Protein AF-A0A6G9DAV7-F1 (afdb_monomer_lite)

Structure (mmCIF, N/CA/C/O backbone):
data_AF-A0A6G9DAV7-F1
#
_entry.id   AF-A0A6G9DAV7-F1
#
loop_
_atom_site.group_PDB
_atom_site.id
_atom_site.type_symbol
_atom_site.label_atom_id
_atom_site.label_alt_id
_atom_site.label_comp_id
_atom_site.label_asym_id
_atom_site.label_entity_id
_atom_site.label_seq_id
_atom_site.pdbx_PDB_ins_code
_atom_site.Cartn_x
_atom_site.Cartn_y
_atom_site.Cartn_z
_atom_site.occupancy
_atom_site.B_iso_or_equiv
_atom_site.auth_seq_id
_atom_site.auth_comp_id
_atom_site.auth_asym_id
_atom_site.auth_atom_id
_atom_site.pdbx_PDB_model_num
ATOM 1 N N . MET A 1 1 ? 1.786 -5.492 19.126 1.00 81.12 1 MET A N 1
ATOM 2 C CA . MET A 1 1 ? 3.117 -5.976 18.696 1.00 81.12 1 MET A CA 1
ATOM 3 C C . MET A 1 1 ? 2.966 -6.528 17.289 1.00 81.12 1 MET A C 1
ATOM 5 O O . MET A 1 1 ? 1.935 -7.137 17.030 1.00 81.12 1 MET A O 1
ATOM 9 N N . PHE A 1 2 ? 3.910 -6.255 16.387 1.00 88.75 2 PHE A N 1
ATOM 10 C CA . PHE A 1 2 ? 3.874 -6.810 15.030 1.00 88.75 2 PHE A CA 1
ATOM 11 C C . PHE A 1 2 ? 4.161 -8.314 15.053 1.00 88.75 2 PHE A C 1
ATOM 13 O O . PHE A 1 2 ? 4.970 -8.777 15.859 1.00 88.75 2 PHE A O 1
ATOM 20 N N . SER A 1 3 ? 3.494 -9.060 14.174 1.00 81.19 3 SER A N 1
ATOM 21 C CA . SER A 1 3 ? 3.866 -10.432 13.855 1.00 81.19 3 SER A CA 1
ATOM 22 C C . SER A 1 3 ? 5.255 -10.464 13.205 1.00 81.19 3 SER A C 1
ATOM 24 O O . SER A 1 3 ? 5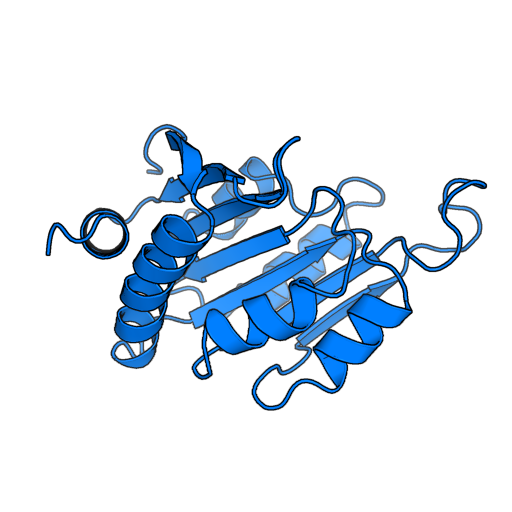.677 -9.457 12.618 1.00 81.19 3 SER A O 1
ATOM 26 N N . PRO A 1 4 ? 5.953 -11.614 13.252 1.00 83.31 4 PRO A N 1
ATOM 27 C CA . PRO A 1 4 ? 7.106 -11.842 12.394 1.00 83.31 4 PRO A CA 1
ATOM 28 C C . PRO A 1 4 ? 6.772 -11.514 10.939 1.00 83.31 4 PRO A C 1
ATOM 30 O O . PRO A 1 4 ? 5.631 -11.695 10.501 1.00 83.31 4 PRO A O 1
ATOM 33 N N . GLU A 1 5 ? 7.767 -11.004 10.222 1.00 85.94 5 GLU A N 1
ATOM 34 C CA . GLU A 1 5 ? 7.650 -10.740 8.795 1.00 85.94 5 GLU A CA 1
ATOM 35 C C . GLU A 1 5 ? 7.382 -12.035 8.035 1.00 85.94 5 GLU A C 1
ATOM 37 O O . GLU A 1 5 ? 8.096 -13.024 8.200 1.00 85.94 5 GLU A O 1
ATOM 42 N N . GLU A 1 6 ? 6.350 -12.017 7.205 1.00 89.38 6 GLU A N 1
ATOM 43 C CA . GLU A 1 6 ? 5.984 -13.126 6.340 1.00 89.38 6 GLU A CA 1
ATOM 44 C C . GLU A 1 6 ? 6.463 -12.804 4.927 1.00 89.38 6 GLU A C 1
ATOM 46 O O . GLU A 1 6 ? 5.968 -11.865 4.308 1.00 89.38 6 GLU A O 1
ATOM 51 N N . LYS A 1 7 ? 7.454 -13.552 4.435 1.00 89.69 7 LYS A N 1
ATOM 52 C CA . LYS A 1 7 ? 7.937 -13.435 3.056 1.00 89.69 7 LYS A CA 1
ATOM 53 C C . LYS A 1 7 ? 7.165 -14.383 2.154 1.00 89.69 7 LYS A C 1
ATOM 55 O O . LYS A 1 7 ? 6.877 -15.508 2.564 1.00 89.69 7 LYS A O 1
ATOM 60 N N . PHE A 1 8 ? 6.879 -13.951 0.935 1.00 86.81 8 PHE A N 1
ATOM 61 C CA . PHE A 1 8 ? 6.191 -14.769 -0.053 1.00 86.81 8 PHE A CA 1
ATOM 62 C C . PHE A 1 8 ? 6.741 -14.540 -1.459 1.00 86.81 8 PHE A C 1
ATOM 64 O O . PHE A 1 8 ? 7.346 -13.510 -1.753 1.00 86.81 8 PHE A O 1
ATOM 71 N N . GLU A 1 9 ? 6.484 -15.524 -2.310 1.00 89.44 9 GLU A N 1
ATOM 72 C CA . GLU A 1 9 ? 6.674 -15.481 -3.752 1.00 89.44 9 GLU A CA 1
ATOM 73 C C . GLU A 1 9 ? 5.443 -16.138 -4.373 1.00 89.44 9 GLU A C 1
ATOM 75 O O . GLU A 1 9 ? 5.147 -17.301 -4.088 1.00 89.44 9 GLU A O 1
ATOM 80 N N . GLU A 1 10 ? 4.675 -15.385 -5.156 1.00 88.31 10 GLU A N 1
ATOM 81 C CA . GLU A 1 10 ? 3.431 -15.894 -5.731 1.00 88.31 10 GLU A CA 1
ATOM 82 C C . GLU A 1 10 ? 3.088 -15.240 -7.069 1.00 88.31 10 GLU A C 1
ATOM 84 O O . GLU A 1 10 ? 3.631 -14.180 -7.389 1.00 88.31 10 GLU A O 1
ATOM 89 N N . PRO A 1 11 ? 2.179 -15.844 -7.856 1.00 87.75 11 PRO A N 1
ATOM 90 C CA . PRO A 1 11 ? 1.733 -15.239 -9.095 1.00 87.75 11 PRO A CA 1
ATOM 91 C C . PRO A 1 11 ? 1.109 -13.866 -8.854 1.00 87.75 11 PRO A C 1
ATOM 93 O O . PRO A 1 11 ? 0.309 -13.679 -7.931 1.00 87.75 11 PRO A O 1
ATOM 96 N N . VAL A 1 12 ? 1.415 -12.930 -9.744 1.00 79.06 12 VAL A N 1
ATOM 97 C CA . VAL A 1 12 ? 0.960 -11.538 -9.700 1.00 79.06 12 VAL A CA 1
ATOM 98 C C . VAL A 1 12 ? -0.560 -11.421 -9.513 1.00 79.06 12 VAL A C 1
ATOM 100 O O . VAL A 1 12 ? -1.044 -10.641 -8.695 1.00 79.06 12 VAL A O 1
ATOM 103 N N . GLU A 1 13 ? -1.336 -12.280 -10.175 1.00 81.06 13 GLU A N 1
ATOM 104 C CA . GLU A 1 13 ? -2.798 -12.321 -10.064 1.00 81.06 13 GLU A CA 1
ATOM 105 C C . GLU A 1 13 ? -3.293 -12.726 -8.666 1.00 81.06 13 GLU A C 1
ATOM 107 O O . GLU A 1 13 ? -4.306 -12.210 -8.184 1.00 81.06 13 GLU A O 1
ATOM 112 N N . VAL A 1 14 ? -2.589 -13.653 -8.005 1.00 86.00 14 VAL A N 1
ATOM 113 C CA . VAL A 1 14 ? -2.903 -14.089 -6.635 1.00 86.00 14 VAL A CA 1
ATOM 114 C C . VAL A 1 14 ? -2.647 -12.939 -5.674 1.00 86.00 14 VAL A C 1
ATOM 116 O O . VAL A 1 14 ? -3.522 -12.610 -4.866 1.00 86.00 14 VAL A O 1
ATOM 119 N N . PHE A 1 15 ? -1.504 -12.278 -5.836 1.00 83.44 15 PHE A N 1
ATOM 120 C CA . PHE A 1 15 ? -1.138 -11.111 -5.052 1.00 83.44 15 PHE A CA 1
ATOM 121 C C . PHE A 1 15 ? -2.190 -9.989 -5.178 1.00 83.44 15 PHE A C 1
ATOM 123 O O . PHE A 1 15 ? -2.741 -9.522 -4.174 1.00 83.44 15 PHE A O 1
ATOM 130 N N . TYR A 1 16 ? -2.570 -9.613 -6.405 1.00 80.25 16 TYR A N 1
ATOM 131 C CA . TYR A 1 16 ? -3.579 -8.573 -6.633 1.00 80.25 16 TYR A CA 1
ATOM 132 C C . TYR A 1 16 ? -4.965 -8.949 -6.099 1.00 80.25 16 TYR A C 1
ATOM 134 O O . TYR A 1 16 ? -5.702 -8.080 -5.615 1.00 80.25 16 TYR A O 1
ATOM 142 N N . ARG A 1 17 ? -5.326 -10.239 -6.113 1.00 83.06 17 ARG A N 1
ATOM 143 C CA . ARG A 1 17 ? -6.564 -10.721 -5.489 1.00 83.06 17 ARG A CA 1
ATOM 144 C C . ARG A 1 17 ? -6.544 -10.515 -3.973 1.00 83.06 17 ARG A C 1
ATOM 146 O O . ARG A 1 17 ? -7.512 -9.984 -3.433 1.00 83.06 17 ARG A O 1
ATOM 153 N N . ARG A 1 18 ? -5.457 -10.892 -3.293 1.00 86.19 18 ARG A N 1
ATOM 154 C CA . ARG A 1 18 ? -5.299 -10.706 -1.837 1.00 86.19 18 ARG A CA 1
ATOM 155 C C . ARG A 1 18 ? -5.317 -9.239 -1.442 1.00 86.19 18 ARG A C 1
ATOM 157 O O . ARG A 1 18 ? -6.025 -8.843 -0.515 1.00 86.19 18 ARG A O 1
ATOM 164 N N . TRP A 1 19 ? -4.597 -8.410 -2.192 1.00 83.94 19 TRP A N 1
ATOM 165 C CA . TRP A 1 19 ? -4.607 -6.975 -1.957 1.00 83.94 19 TRP A CA 1
ATOM 166 C C . TRP A 1 19 ? -6.010 -6.375 -2.152 1.00 83.94 19 TRP A C 1
ATOM 168 O O . TRP A 1 19 ? -6.433 -5.541 -1.349 1.00 83.94 19 TRP A O 1
ATOM 178 N N . SER A 1 20 ? -6.785 -6.857 -3.131 1.00 82.19 20 SER A N 1
ATOM 179 C CA . SER A 1 20 ? -8.172 -6.410 -3.342 1.00 82.19 20 SER A CA 1
ATOM 180 C C . SER A 1 20 ? -9.061 -6.652 -2.121 1.00 82.19 20 SER A C 1
ATOM 182 O O . SER A 1 20 ? -9.826 -5.764 -1.750 1.00 82.19 20 SER A O 1
ATOM 184 N N . LEU A 1 21 ? -8.919 -7.794 -1.441 1.00 87.12 21 LEU A N 1
ATOM 185 C CA . LEU A 1 21 ? -9.667 -8.084 -0.209 1.00 87.12 21 LEU A CA 1
ATOM 186 C C . LEU A 1 21 ? -9.359 -7.062 0.895 1.00 87.12 21 LEU A C 1
ATOM 188 O O . LEU A 1 21 ? -10.268 -6.524 1.531 1.00 87.12 21 LEU A O 1
ATOM 192 N N . LEU A 1 22 ? -8.077 -6.742 1.091 1.00 86.62 22 LEU A N 1
ATOM 193 C CA . LEU A 1 22 ? -7.660 -5.754 2.084 1.00 86.62 22 LEU A CA 1
ATOM 194 C C . LEU A 1 22 ? -8.131 -4.337 1.720 1.00 86.62 22 LEU A C 1
ATOM 196 O O . LEU A 1 22 ? -8.560 -3.588 2.599 1.00 86.62 22 LEU A O 1
ATOM 200 N N . ALA A 1 23 ? -8.068 -3.968 0.440 1.00 83.56 23 ALA A N 1
ATOM 201 C CA . ALA A 1 23 ? -8.537 -2.674 -0.046 1.00 83.56 23 ALA A CA 1
ATOM 202 C C . ALA A 1 23 ? -10.044 -2.494 0.200 1.00 83.56 23 ALA A C 1
ATOM 204 O O . ALA A 1 23 ? -10.460 -1.457 0.719 1.00 83.56 23 ALA A O 1
ATOM 205 N N . GLU A 1 24 ? -10.850 -3.521 -0.079 1.00 85.12 24 GLU A N 1
ATOM 206 C CA . GLU A 1 24 ? -12.287 -3.513 0.210 1.00 85.12 24 GLU A CA 1
ATOM 207 C C . GLU A 1 24 ? -12.577 -3.400 1.711 1.00 85.12 24 GLU A C 1
ATOM 209 O O . GLU A 1 24 ? -13.433 -2.612 2.123 1.00 85.12 24 GLU A O 1
ATOM 214 N N . HIS A 1 25 ? -11.816 -4.102 2.553 1.00 87.19 25 HIS A N 1
ATOM 215 C CA . HIS A 1 25 ? -11.953 -3.978 4.003 1.00 87.19 25 HIS A CA 1
ATOM 216 C C . HIS A 1 25 ? -11.638 -2.565 4.512 1.00 87.19 25 HIS A C 1
ATOM 218 O O . HIS A 1 25 ? -12.384 -2.019 5.330 1.00 87.19 25 HIS A O 1
ATOM 224 N N . VAL A 1 26 ? -10.552 -1.951 4.029 1.00 85.31 26 VAL A N 1
ATOM 225 C CA . VAL A 1 26 ? -10.208 -0.569 4.391 1.00 85.31 26 VAL A CA 1
ATOM 226 C C . VAL A 1 26 ? -11.274 0.401 3.887 1.00 85.31 26 VAL A C 1
ATOM 228 O O . VAL A 1 26 ? -11.678 1.290 4.632 1.00 85.31 26 VAL A O 1
ATOM 231 N N . ARG A 1 27 ? -11.795 0.203 2.669 1.00 82.81 27 ARG A N 1
ATOM 232 C CA . ARG A 1 27 ? -12.886 1.013 2.105 1.00 82.81 27 ARG A CA 1
ATOM 233 C C . ARG A 1 27 ? -14.153 0.953 2.960 1.00 82.81 27 ARG A C 1
ATOM 235 O O . ARG A 1 27 ? -14.813 1.973 3.138 1.00 82.81 27 ARG A O 1
ATOM 242 N N . ALA A 1 28 ? -14.472 -0.215 3.514 1.00 85.50 28 ALA A N 1
ATOM 243 C CA . ALA A 1 28 ? -15.605 -0.405 4.417 1.00 85.50 28 ALA A CA 1
ATOM 244 C C . ALA A 1 28 ? -15.350 0.106 5.852 1.00 85.50 28 ALA A C 1
ATOM 246 O O . ALA A 1 28 ? -16.286 0.198 6.647 1.00 85.50 28 ALA A O 1
ATOM 247 N N . SER A 1 29 ? -14.105 0.449 6.200 1.00 87.25 29 SER A N 1
ATOM 248 C CA . SER A 1 29 ? -13.694 0.784 7.564 1.00 87.25 29 SER A CA 1
ATOM 249 C C . SER A 1 29 ? -13.334 2.270 7.700 1.00 87.25 29 SER A C 1
ATOM 251 O O . SER A 1 29 ? -12.217 2.666 7.368 1.00 87.25 29 SER A O 1
ATOM 253 N N . PRO A 1 30 ? -14.208 3.118 8.280 1.00 82.94 30 PRO A N 1
ATOM 254 C C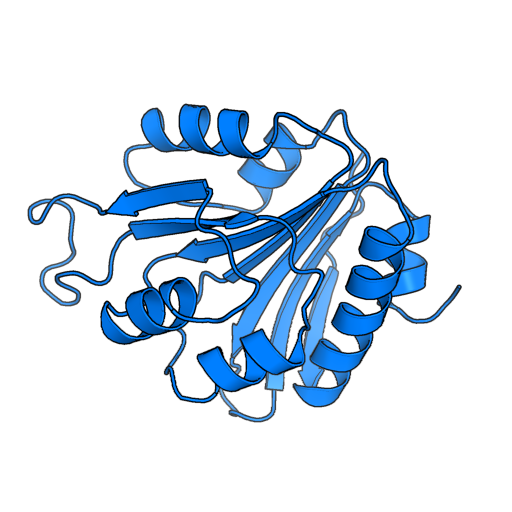A . PRO A 1 30 ? -13.948 4.559 8.397 1.00 82.94 30 PRO A CA 1
ATOM 255 C C . PRO A 1 30 ? -12.755 4.893 9.305 1.00 82.94 30 PRO A C 1
ATOM 257 O O . PRO A 1 30 ? -12.205 5.987 9.229 1.00 82.94 30 PRO A O 1
ATOM 260 N N . SER A 1 31 ? -12.352 3.953 10.162 1.00 86.31 31 SER A N 1
ATOM 261 C CA . SER A 1 31 ? -11.209 4.079 11.067 1.00 86.31 31 SER A CA 1
ATOM 262 C C . SER A 1 31 ? -9.869 3.721 10.427 1.00 86.31 31 SER A C 1
ATOM 264 O O . SER A 1 31 ? -8.855 3.808 11.112 1.00 86.31 31 SER A O 1
ATOM 266 N N . LEU A 1 32 ? -9.851 3.293 9.161 1.00 86.94 32 LEU A N 1
ATOM 267 C CA . LEU A 1 32 ? -8.644 2.885 8.453 1.00 86.94 32 LEU A CA 1
ATOM 268 C C . LEU A 1 32 ? -8.326 3.833 7.294 1.00 86.94 32 LEU A C 1
ATOM 270 O O . LEU A 1 32 ? -9.201 4.367 6.608 1.00 86.94 32 LEU A O 1
ATOM 274 N N . ASN A 1 33 ? -7.032 4.016 7.071 1.00 86.00 33 ASN A N 1
ATOM 275 C CA . ASN A 1 33 ? -6.449 4.680 5.919 1.00 86.00 33 ASN A CA 1
ATOM 276 C C . ASN A 1 33 ? -5.544 3.682 5.193 1.00 86.00 33 ASN A C 1
ATOM 278 O O . ASN A 1 33 ? -4.950 2.824 5.839 1.00 86.00 33 ASN A O 1
ATOM 282 N N . MET A 1 34 ? -5.445 3.781 3.868 1.00 85.19 34 MET A N 1
ATOM 283 C CA . MET A 1 34 ? -4.490 3.009 3.071 1.00 85.19 34 MET A CA 1
ATOM 284 C C . MET A 1 34 ? -3.639 3.982 2.269 1.00 85.19 34 MET A C 1
ATOM 286 O O . MET A 1 34 ? -4.182 4.889 1.644 1.00 85.19 34 MET A O 1
ATOM 290 N N . TYR A 1 35 ? -2.329 3.778 2.299 1.00 83.44 35 TYR A N 1
ATOM 291 C CA . TYR A 1 35 ? -1.352 4.602 1.610 1.00 83.44 35 TYR A CA 1
ATOM 292 C C . TYR A 1 35 ? -0.495 3.743 0.694 1.00 83.44 35 TYR A C 1
ATOM 294 O O . TYR A 1 35 ? -0.118 2.630 1.067 1.00 83.44 35 TYR A O 1
ATOM 302 N N . LEU A 1 36 ? -0.161 4.294 -0.469 1.00 80.88 36 LEU A N 1
ATOM 303 C CA . LEU A 1 36 ? 0.848 3.745 -1.367 1.00 80.88 36 LEU A CA 1
ATOM 304 C C . LEU A 1 36 ? 2.112 4.599 -1.257 1.00 80.88 36 LEU A C 1
ATOM 306 O O . LEU A 1 36 ? 2.090 5.790 -1.569 1.00 80.88 36 LEU A O 1
ATOM 310 N N . GLY A 1 37 ? 3.186 3.981 -0.791 1.00 78.56 37 GLY A N 1
ATOM 311 C CA . GLY A 1 37 ? 4.547 4.482 -0.821 1.00 78.56 37 GLY A CA 1
ATOM 312 C C . GLY A 1 37 ? 5.270 3.967 -2.053 1.00 78.56 37 GLY A C 1
ATOM 313 O O . GLY A 1 37 ? 5.250 2.769 -2.322 1.00 78.56 37 GLY A O 1
ATOM 314 N N . VAL A 1 38 ? 5.903 4.869 -2.790 1.00 74.75 38 VAL A N 1
ATOM 315 C CA . VAL A 1 38 ? 6.686 4.544 -3.979 1.00 74.75 38 VAL A CA 1
ATOM 316 C C . VAL A 1 38 ? 8.051 5.197 -3.857 1.00 74.75 38 VAL A C 1
ATOM 318 O O . VAL A 1 38 ? 8.141 6.382 -3.528 1.00 74.75 38 VAL A O 1
ATOM 321 N N . ILE A 1 39 ? 9.103 4.427 -4.118 1.00 72.94 39 ILE A N 1
ATOM 322 C CA . ILE A 1 39 ? 10.495 4.839 -3.942 1.00 72.94 39 ILE A CA 1
ATOM 323 C C . ILE A 1 39 ? 11.255 4.620 -5.243 1.00 72.94 39 ILE A C 1
ATOM 325 O O . ILE A 1 39 ? 11.107 3.582 -5.873 1.00 72.94 39 ILE A O 1
ATOM 329 N N . ASN A 1 40 ? 12.100 5.579 -5.617 1.00 66.25 40 ASN A N 1
ATOM 330 C CA . ASN A 1 40 ? 13.051 5.449 -6.729 1.00 66.25 40 ASN A CA 1
ATOM 331 C C . ASN A 1 40 ? 12.413 5.128 -8.095 1.00 66.25 40 ASN A C 1
ATOM 333 O O . ASN A 1 40 ? 13.057 4.580 -8.991 1.00 66.25 40 ASN A O 1
ATOM 337 N N . HIS A 1 41 ? 11.147 5.504 -8.282 1.00 67.50 41 HIS A N 1
ATOM 338 C CA . HIS A 1 41 ? 10.448 5.291 -9.541 1.00 67.50 41 HIS A CA 1
ATOM 339 C C . HIS A 1 41 ? 10.927 6.234 -10.650 1.00 67.50 41 HIS A C 1
ATOM 341 O O . HIS A 1 41 ? 11.122 7.428 -10.410 1.00 67.50 41 HIS A O 1
ATOM 347 N N . PRO A 1 42 ? 11.003 5.761 -11.908 1.00 66.75 42 PRO A N 1
ATOM 348 C CA . PRO A 1 42 ? 11.260 6.630 -13.048 1.00 66.75 42 PRO A CA 1
ATOM 349 C C . PRO A 1 42 ? 10.296 7.828 -13.106 1.00 66.75 42 PRO A C 1
ATOM 351 O O . PRO A 1 42 ? 9.116 7.677 -12.765 1.00 66.75 42 PRO A O 1
ATOM 354 N N . PRO A 1 43 ? 10.733 9.004 -13.601 1.00 69.31 43 PRO A N 1
ATOM 355 C CA . PRO A 1 43 ? 9.868 10.166 -13.777 1.00 69.31 43 PRO A CA 1
ATOM 356 C C . PRO A 1 43 ? 8.568 9.841 -14.511 1.00 69.31 43 PRO A C 1
ATOM 358 O O . PRO A 1 43 ? 7.506 10.276 -14.084 1.00 69.31 43 PRO A O 1
ATOM 361 N N . ALA A 1 44 ? 8.635 9.030 -15.574 1.00 71.50 44 ALA A N 1
ATOM 362 C CA . ALA A 1 44 ? 7.462 8.617 -16.342 1.00 71.50 44 ALA A CA 1
ATOM 363 C C . ALA A 1 44 ? 6.449 7.836 -15.486 1.00 71.50 44 ALA A C 1
ATOM 365 O O . ALA A 1 44 ? 5.257 8.126 -15.528 1.00 71.50 44 ALA A O 1
ATOM 366 N N . ALA A 1 45 ? 6.932 6.913 -14.652 1.00 70.75 45 ALA A N 1
ATOM 367 C CA . ALA A 1 45 ? 6.100 6.138 -13.737 1.00 70.75 45 ALA A CA 1
ATOM 368 C C . ALA A 1 45 ? 5.460 7.024 -12.664 1.00 70.75 45 ALA A C 1
ATOM 370 O O . ALA A 1 45 ? 4.267 6.938 -12.395 1.00 70.75 45 ALA A O 1
ATOM 371 N N . THR A 1 46 ? 6.248 7.933 -12.092 1.00 71.44 46 THR A N 1
ATOM 372 C CA . THR A 1 46 ? 5.761 8.904 -11.108 1.00 71.44 46 THR A CA 1
ATOM 373 C C . THR A 1 46 ? 4.700 9.831 -11.710 1.00 71.44 46 THR A C 1
ATOM 375 O O . THR A 1 46 ? 3.691 10.111 -11.063 1.00 71.44 46 THR A O 1
ATOM 378 N N . THR A 1 47 ? 4.900 10.306 -12.943 1.00 76.94 47 THR A N 1
ATOM 379 C CA . THR A 1 47 ? 3.911 11.112 -13.674 1.00 76.94 47 THR A CA 1
ATOM 380 C C . THR A 1 47 ? 2.627 10.323 -13.894 1.00 76.94 47 THR A C 1
ATOM 382 O O . THR A 1 47 ? 1.559 10.819 -13.546 1.00 76.94 47 THR A O 1
ATOM 385 N N . MET A 1 48 ? 2.722 9.072 -14.352 1.00 75.75 48 MET A N 1
ATOM 386 C CA . MET A 1 48 ? 1.553 8.204 -14.500 1.00 75.75 48 MET A CA 1
ATOM 387 C C . MET A 1 48 ? 0.791 8.034 -13.183 1.00 75.75 48 MET A C 1
ATOM 389 O O . MET A 1 48 ? -0.426 8.194 -13.162 1.00 75.75 48 MET A O 1
ATOM 393 N N . LEU A 1 49 ? 1.480 7.783 -12.065 1.00 75.75 49 LEU A N 1
ATOM 394 C CA . LEU A 1 49 ? 0.844 7.665 -10.748 1.00 75.75 49 LEU A CA 1
ATOM 395 C C . LEU A 1 49 ? 0.137 8.958 -10.314 1.00 75.75 49 LEU A C 1
ATOM 397 O O . LEU A 1 49 ? -0.922 8.901 -9.696 1.00 75.75 49 LEU A O 1
ATOM 401 N N . ARG A 1 50 ? 0.689 10.130 -10.650 1.00 77.19 50 ARG A N 1
ATOM 402 C CA . ARG A 1 50 ? 0.060 11.434 -10.367 1.00 77.19 50 ARG A CA 1
ATOM 403 C C . ARG A 1 50 ? -1.183 11.693 -11.212 1.00 77.19 50 ARG A C 1
ATOM 405 O O . ARG A 1 50 ? -2.108 12.341 -10.734 1.00 77.19 50 ARG A O 1
ATOM 412 N N . GLU A 1 51 ? -1.185 11.228 -12.454 1.00 79.69 51 GLU A N 1
ATOM 413 C CA . GLU A 1 51 ? -2.298 11.399 -13.395 1.00 79.69 51 GLU A CA 1
ATOM 414 C C . GLU A 1 51 ? -3.376 10.319 -13.237 1.00 79.69 51 GLU A C 1
ATOM 416 O O . GLU A 1 51 ? -4.492 10.476 -13.731 1.00 79.69 51 GLU A O 1
ATOM 421 N N . THR A 1 52 ? -3.057 9.237 -12.525 1.00 75.25 52 THR A N 1
ATOM 422 C CA . THR A 1 52 ? -3.953 8.110 -12.282 1.00 75.25 52 THR A CA 1
ATOM 423 C C . THR A 1 52 ? -5.180 8.549 -11.469 1.00 75.25 52 THR A C 1
ATOM 425 O O . THR A 1 52 ? -5.047 8.923 -10.297 1.00 75.25 52 THR A O 1
ATOM 428 N N . PRO A 1 53 ? -6.401 8.467 -12.036 1.00 71.94 53 PRO A N 1
ATOM 429 C CA . PRO A 1 53 ? -7.615 8.839 -11.322 1.00 71.94 53 PRO A CA 1
ATOM 430 C C . PRO A 1 53 ? -7.798 8.009 -10.050 1.00 71.94 53 PRO A C 1
ATOM 432 O O . PRO A 1 53 ? -7.762 6.781 -10.080 1.00 71.94 53 PRO A O 1
ATOM 435 N N . GLY A 1 54 ? -8.037 8.683 -8.926 1.00 70.81 54 GLY A N 1
ATOM 436 C CA . GLY A 1 54 ? -8.220 8.029 -7.628 1.00 70.81 54 GLY A CA 1
ATOM 437 C C . GLY A 1 54 ? -6.941 7.874 -6.801 1.00 70.81 54 GLY A C 1
ATOM 438 O O . GLY A 1 54 ? -7.049 7.493 -5.639 1.00 70.81 54 GLY A O 1
ATOM 439 N N . LEU A 1 55 ? -5.767 8.233 -7.334 1.00 73.94 55 LEU A N 1
ATOM 440 C CA . LEU A 1 55 ? -4.566 8.462 -6.530 1.00 73.94 55 LEU A CA 1
ATOM 441 C C . LEU A 1 55 ? -4.442 9.950 -6.204 1.00 73.94 55 LEU A C 1
ATOM 443 O O . LEU A 1 55 ? -4.485 10.807 -7.081 1.00 73.94 55 LEU A O 1
ATOM 447 N N . THR A 1 56 ? -4.288 10.272 -4.921 1.00 79.19 56 THR A N 1
ATOM 448 C CA . THR A 1 56 ? -4.009 11.646 -4.481 1.00 79.19 56 THR A CA 1
ATOM 449 C C . THR A 1 56 ? -2.625 11.698 -3.872 1.00 79.19 56 THR A C 1
ATOM 451 O O . THR A 1 56 ? -2.396 11.112 -2.816 1.00 79.19 56 THR A O 1
ATOM 454 N N . LEU A 1 57 ? -1.703 12.416 -4.512 1.00 78.62 57 LEU A N 1
ATOM 455 C CA . LEU A 1 57 ? -0.379 12.645 -3.946 1.00 78.62 57 LEU A CA 1
ATOM 456 C C . LEU A 1 57 ? -0.507 13.460 -2.650 1.00 78.62 57 LEU 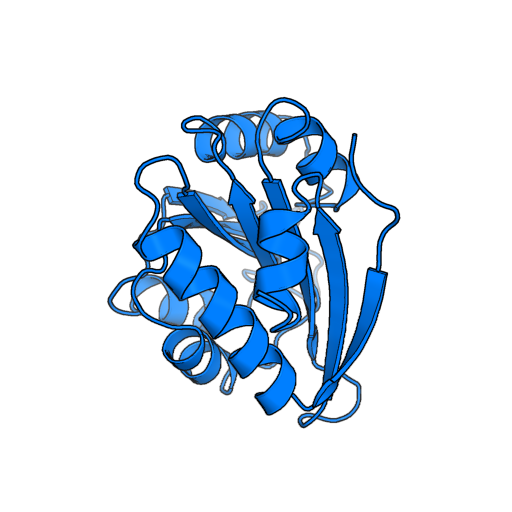A C 1
ATOM 458 O O . LEU A 1 57 ? -0.984 14.594 -2.667 1.00 78.62 57 LEU A O 1
ATOM 462 N N . ARG A 1 58 ? -0.077 12.886 -1.525 1.00 80.19 58 ARG A N 1
ATOM 463 C CA . ARG A 1 58 ? -0.058 13.557 -0.215 1.00 80.19 58 ARG A CA 1
ATOM 464 C C . ARG A 1 58 ? 1.268 14.210 0.072 1.00 80.19 58 ARG A C 1
ATOM 466 O O . ARG A 1 58 ? 1.307 15.299 0.634 1.00 80.19 58 ARG A O 1
ATOM 473 N N . TRP A 1 59 ? 2.340 13.527 -0.287 1.00 75.94 59 TRP A N 1
ATOM 474 C CA . TRP A 1 59 ? 3.678 13.998 -0.012 1.00 75.94 59 TRP A CA 1
ATOM 475 C C . TRP A 1 59 ? 4.649 13.430 -1.036 1.00 75.94 59 TRP A C 1
ATOM 477 O O . TRP A 1 59 ? 4.514 12.280 -1.457 1.00 75.94 59 TRP A O 1
ATOM 487 N N . CYS A 1 60 ? 5.627 14.238 -1.432 1.00 76.75 60 CYS A N 1
ATOM 488 C CA . CYS A 1 60 ? 6.776 13.745 -2.167 1.00 76.75 60 CYS A CA 1
ATOM 489 C C . CYS A 1 60 ? 8.056 14.477 -1.782 1.00 76.75 60 CYS A C 1
ATOM 491 O O . CYS A 1 60 ? 8.037 15.690 -1.566 1.00 76.75 60 CYS A O 1
ATOM 493 N N . ARG A 1 61 ? 9.174 13.755 -1.805 1.00 73.81 61 ARG A N 1
ATOM 494 C CA . ARG A 1 61 ? 10.525 14.320 -1.762 1.00 73.81 61 ARG A CA 1
ATOM 495 C C . ARG A 1 61 ? 11.324 13.743 -2.917 1.00 73.81 61 ARG A C 1
ATOM 497 O O . ARG A 1 61 ? 11.511 12.534 -2.981 1.00 73.81 61 ARG A O 1
ATOM 504 N N . GLN A 1 62 ? 11.788 14.608 -3.808 1.00 72.31 62 GLN A N 1
ATOM 505 C CA . GLN A 1 62 ? 12.809 14.256 -4.793 1.00 72.31 62 GLN A CA 1
ATOM 506 C C . GLN A 1 62 ? 14.179 14.450 -4.144 1.00 72.31 62 GLN A C 1
ATOM 508 O O . GLN A 1 62 ? 14.380 15.432 -3.423 1.00 72.31 62 GLN A O 1
ATOM 513 N N . PHE A 1 63 ? 15.104 13.519 -4.360 1.00 67.25 63 PHE A N 1
ATOM 514 C CA . PHE A 1 63 ? 16.470 13.690 -3.874 1.00 67.25 63 PHE A CA 1
ATOM 515 C C . PHE A 1 63 ? 17.215 14.719 -4.752 1.00 67.25 63 PHE A C 1
ATOM 517 O O . PHE A 1 63 ? 16.976 14.758 -5.963 1.00 67.25 63 PHE A O 1
ATOM 524 N N . PRO A 1 64 ? 18.074 15.583 -4.179 1.00 61.12 64 PRO A N 1
ATOM 525 C CA . PRO A 1 64 ? 18.923 16.517 -4.924 1.00 61.12 64 PRO A CA 1
ATOM 526 C C . PRO A 1 64 ? 19.761 15.818 -5.999 1.00 61.12 64 PRO A C 1
ATOM 528 O O . PRO A 1 64 ? 20.122 14.655 -5.840 1.00 61.12 64 PRO A O 1
ATOM 531 N N . ALA A 1 65 ? 20.115 16.527 -7.074 1.00 60.34 65 ALA A N 1
ATOM 532 C CA . ALA A 1 65 ? 20.916 15.968 -8.170 1.00 60.34 65 ALA A CA 1
ATOM 533 C C . ALA A 1 65 ? 22.301 15.475 -7.705 1.00 60.34 65 ALA A C 1
ATOM 535 O O . ALA A 1 65 ? 22.856 14.554 -8.290 1.00 60.34 65 ALA A O 1
ATOM 536 N N . GLU A 1 66 ? 22.833 16.056 -6.629 1.00 58.19 66 GLU A N 1
ATOM 537 C CA . GLU A 1 66 ? 24.095 15.679 -5.987 1.00 58.19 66 GLU A CA 1
ATOM 538 C C . GLU A 1 66 ? 23.984 14.400 -5.135 1.00 58.19 66 GLU A C 1
ATOM 540 O O . GLU A 1 66 ? 24.995 13.771 -4.821 1.00 58.19 66 GLU A O 1
ATOM 545 N N . GLU A 1 67 ? 22.763 14.025 -4.745 1.00 57.12 67 GLU A N 1
ATOM 546 C CA . GLU A 1 67 ? 22.435 12.808 -3.990 1.00 57.12 67 GLU A CA 1
ATOM 547 C C . GLU A 1 67 ? 21.869 11.697 -4.889 1.00 57.12 67 GLU A C 1
ATOM 549 O O . GLU A 1 67 ? 21.751 10.555 -4.450 1.00 57.12 67 GLU A O 1
ATOM 554 N N . GLN A 1 68 ? 21.537 12.017 -6.143 1.00 56.56 68 GLN A N 1
ATOM 555 C CA . GLN A 1 68 ? 21.169 11.039 -7.161 1.00 56.56 68 GLN A CA 1
ATOM 556 C C . GLN A 1 68 ? 22.431 10.290 -7.602 1.00 56.56 68 GLN A C 1
ATOM 558 O O . GLN A 1 68 ? 23.430 10.904 -7.980 1.00 56.56 68 GLN A O 1
ATOM 563 N N . GLU A 1 69 ? 22.405 8.954 -7.563 1.00 55.56 69 GLU A N 1
ATOM 564 C CA . GLU A 1 69 ? 23.459 8.167 -8.204 1.00 55.56 69 GLU A CA 1
ATOM 565 C C . GLU A 1 69 ? 23.568 8.590 -9.674 1.00 55.56 69 GLU A C 1
ATOM 567 O O . GLU A 1 69 ? 22.560 8.781 -10.356 1.00 55.56 69 GLU A O 1
ATOM 572 N N . THR A 1 70 ? 24.794 8.739 -10.183 1.00 51.00 70 THR A N 1
ATOM 573 C CA . THR A 1 70 ? 25.066 9.204 -11.557 1.00 51.00 70 THR A CA 1
ATOM 574 C C . THR A 1 70 ? 24.417 8.333 -12.642 1.00 51.00 70 THR A C 1
ATOM 576 O O . THR A 1 70 ? 24.313 8.761 -13.790 1.00 51.00 70 THR A O 1
ATOM 579 N N . SER A 1 71 ? 23.963 7.131 -12.284 1.00 45.53 71 SER A N 1
ATOM 580 C CA . SER A 1 71 ? 23.222 6.174 -13.107 1.00 45.53 71 SER A CA 1
ATOM 581 C C . SER A 1 71 ? 21.705 6.410 -13.160 1.00 45.53 71 SER A C 1
ATOM 583 O O . SER A 1 71 ? 21.069 5.903 -14.080 1.00 45.53 71 SER A O 1
ATOM 585 N N . MET A 1 72 ? 21.118 7.153 -12.214 1.00 49.44 72 MET A N 1
ATOM 586 C CA . MET A 1 72 ? 19.662 7.251 -12.016 1.00 49.44 72 MET A CA 1
ATOM 587 C C . MET A 1 72 ? 19.174 8.700 -11.771 1.00 49.44 72 MET A C 1
ATOM 589 O O . MET A 1 72 ? 18.529 8.994 -10.758 1.00 49.44 72 MET A O 1
ATOM 593 N N . PRO A 1 73 ? 19.463 9.648 -12.686 1.00 46.56 73 PRO A N 1
ATOM 594 C CA . PRO A 1 73 ? 19.022 11.027 -12.537 1.00 46.56 73 PRO A CA 1
ATOM 595 C C . PRO A 1 73 ? 17.496 11.163 -12.696 1.00 46.56 73 PRO A C 1
ATOM 597 O O . PRO A 1 73 ? 16.899 10.705 -13.669 1.00 46.56 73 PRO A O 1
ATOM 600 N N . GLY A 1 74 ? 16.851 11.828 -11.738 1.00 53.03 74 GLY A N 1
ATOM 601 C CA . GLY A 1 74 ? 15.425 12.167 -11.731 1.00 53.03 74 GLY A CA 1
ATOM 602 C C . GLY A 1 74 ? 14.476 11.062 -11.255 1.00 53.03 74 GLY A C 1
ATOM 603 O O . GLY A 1 74 ? 13.292 11.339 -11.070 1.00 53.03 74 GLY A O 1
ATOM 604 N N . THR A 1 75 ? 14.960 9.838 -11.034 1.00 55.69 75 THR A N 1
ATOM 605 C CA . THR A 1 75 ? 14.150 8.713 -10.529 1.00 55.69 75 THR A CA 1
ATOM 606 C C . THR A 1 75 ? 14.102 8.665 -9.000 1.00 55.69 75 THR A C 1
ATOM 608 O O . THR A 1 75 ? 13.193 8.081 -8.421 1.00 55.69 75 THR A O 1
ATOM 611 N N . ALA A 1 76 ? 15.076 9.278 -8.327 1.00 59.34 76 ALA A N 1
ATOM 612 C CA . ALA A 1 76 ? 15.299 9.076 -6.906 1.00 59.34 76 ALA A CA 1
ATOM 613 C C . ALA A 1 76 ? 14.394 9.993 -6.056 1.00 59.34 76 ALA A C 1
ATOM 615 O O . ALA A 1 76 ? 14.510 11.224 -6.068 1.00 59.34 76 ALA A O 1
ATOM 616 N N . GLY A 1 77 ? 13.459 9.392 -5.325 1.00 65.31 77 GLY A N 1
ATOM 617 C CA . GLY A 1 77 ? 12.519 10.116 -4.477 1.00 65.31 77 GLY A CA 1
ATOM 618 C C . GLY A 1 77 ? 11.480 9.212 -3.836 1.00 65.31 77 GLY A C 1
ATOM 619 O O . GLY A 1 77 ? 11.346 8.048 -4.205 1.00 65.31 77 GLY A O 1
ATOM 620 N N . VAL A 1 78 ? 10.747 9.759 -2.870 1.00 71.75 78 VAL A N 1
ATOM 621 C CA . VAL A 1 78 ? 9.655 9.070 -2.175 1.00 71.75 78 VAL A CA 1
ATOM 622 C C . VAL A 1 78 ? 8.353 9.778 -2.466 1.00 71.75 78 VAL A C 1
ATOM 624 O O . VAL A 1 78 ? 8.277 11.001 -2.348 1.00 71.75 78 VAL A O 1
ATOM 627 N N . PHE A 1 79 ? 7.329 9.009 -2.808 1.00 74.50 79 PHE A N 1
ATOM 628 C CA . PHE A 1 79 ? 5.983 9.487 -3.076 1.00 74.50 79 PHE A CA 1
ATOM 629 C C . PHE A 1 79 ? 5.005 8.725 -2.196 1.00 74.50 79 PHE A C 1
ATOM 631 O O . PHE A 1 79 ? 5.032 7.500 -2.151 1.00 74.50 79 PHE A O 1
ATOM 638 N N . LEU A 1 80 ? 4.143 9.458 -1.499 1.00 79.50 80 LEU A N 1
ATOM 639 C CA . LEU A 1 80 ? 3.084 8.899 -0.675 1.00 79.50 80 LEU A CA 1
ATOM 640 C C . LEU A 1 80 ? 1.734 9.342 -1.234 1.00 79.50 80 LEU A C 1
ATOM 642 O O . LEU A 1 80 ? 1.447 10.541 -1.288 1.00 79.50 80 LEU A O 1
ATOM 646 N N . PHE A 1 81 ? 0.902 8.383 -1.621 1.00 75.94 81 PHE A N 1
ATOM 647 C CA . PHE A 1 81 ? -0.441 8.611 -2.148 1.00 75.94 81 PHE A CA 1
ATOM 648 C C . PHE A 1 81 ? -1.505 8.178 -1.126 1.00 75.94 81 PHE A C 1
ATOM 650 O O . PHE A 1 81 ? -1.330 7.165 -0.449 1.00 75.94 81 PHE A O 1
ATOM 657 N N . ASP A 1 82 ? -2.590 8.952 -0.991 1.00 74.50 82 ASP A N 1
ATOM 658 C CA . ASP A 1 82 ? -3.722 8.649 -0.098 1.00 74.50 82 ASP A CA 1
ATOM 659 C C . ASP A 1 82 ? -4.744 7.689 -0.707 1.00 74.50 82 ASP A C 1
ATOM 661 O O . ASP A 1 82 ? -4.900 7.627 -1.927 1.00 74.50 82 ASP A O 1
ATOM 665 N N . LYS A 1 83 ? -5.491 7.050 0.201 1.00 63.75 83 LYS A N 1
ATOM 666 C CA . LYS A 1 83 ? -6.753 6.315 0.055 1.00 63.75 83 LYS A CA 1
ATOM 667 C C . LYS A 1 83 ? -7.132 5.941 -1.374 1.00 63.75 83 LYS A C 1
ATOM 669 O O . LYS A 1 83 ? -7.989 6.531 -2.026 1.00 63.75 83 LYS A O 1
ATOM 674 N N . THR A 1 84 ? -6.562 4.806 -1.738 1.00 53.16 84 THR A N 1
ATOM 675 C CA . THR A 1 84 ? -6.794 3.914 -2.873 1.00 53.16 84 THR A CA 1
ATOM 676 C C . THR A 1 84 ? -8.144 3.184 -2.829 1.00 53.16 84 THR A C 1
ATOM 678 O O . THR A 1 84 ? -8.209 1.970 -3.012 1.00 53.16 84 THR A O 1
ATOM 681 N N . ALA A 1 85 ? -9.271 3.880 -2.646 1.00 49.66 85 ALA A N 1
ATOM 682 C CA . ALA A 1 85 ? -10.573 3.219 -2.848 1.00 49.66 85 ALA A CA 1
ATOM 683 C C . ALA A 1 85 ? -10.769 2.729 -4.306 1.00 49.66 85 ALA A C 1
ATOM 685 O O . ALA A 1 85 ? -11.668 1.933 -4.567 1.00 49.66 85 ALA A O 1
ATOM 686 N N . CYS A 1 86 ? -9.908 3.156 -5.241 1.00 48.81 86 CYS A N 1
ATOM 687 C CA . CYS A 1 86 ? -9.892 2.715 -6.632 1.00 48.81 86 CYS A CA 1
ATOM 688 C C . CYS A 1 86 ? -8.655 1.858 -6.957 1.00 48.81 86 CYS A C 1
ATOM 690 O O . CYS A 1 86 ? -7.744 2.275 -7.659 1.00 48.81 86 CYS A O 1
ATOM 692 N N . TYR A 1 87 ? -8.728 0.620 -6.477 1.00 60.09 87 TYR A N 1
ATOM 693 C CA . TYR A 1 87 ? -8.265 -0.612 -7.117 1.00 60.09 87 TYR A CA 1
ATOM 694 C C . TYR A 1 87 ? -6.762 -0.956 -7.224 1.00 60.09 87 TYR A C 1
ATOM 696 O O . TYR A 1 87 ? -5.995 -0.275 -7.907 1.00 60.09 87 TYR A O 1
ATOM 704 N N . PRO A 1 88 ? -6.406 -2.175 -6.762 1.00 60.69 88 PRO A N 1
ATOM 705 C CA . PRO A 1 88 ? -5.191 -2.893 -7.148 1.00 60.69 88 PRO A CA 1
ATOM 706 C C . PRO A 1 88 ? -5.021 -3.049 -8.663 1.00 60.69 88 PRO A C 1
ATOM 708 O O . PRO A 1 88 ? -3.897 -3.088 -9.136 1.00 60.69 88 PRO A O 1
ATOM 711 N N . ASN A 1 89 ? -6.115 -3.058 -9.436 1.00 56.72 89 ASN A N 1
ATOM 712 C CA . ASN A 1 89 ? -6.082 -3.124 -10.903 1.00 56.72 89 ASN A CA 1
ATOM 713 C C . ASN A 1 89 ? -5.584 -1.835 -11.564 1.00 56.72 89 ASN A C 1
ATOM 715 O O . ASN A 1 89 ? -4.936 -1.908 -12.600 1.00 56.72 89 ASN A O 1
ATOM 719 N N . VAL A 1 90 ? -5.899 -0.666 -10.998 1.00 58.25 90 VAL A N 1
ATOM 720 C CA . VAL A 1 90 ? -5.442 0.620 -11.545 1.00 58.25 90 VAL A CA 1
ATOM 721 C C . VAL A 1 90 ? -3.958 0.787 -11.254 1.00 58.25 90 VAL A C 1
ATOM 723 O O . VAL A 1 90 ? -3.211 1.177 -12.147 1.00 58.25 90 VAL A O 1
ATOM 726 N N . LEU A 1 91 ? -3.514 0.401 -10.050 1.00 62.00 91 LEU A N 1
ATOM 727 C CA . LEU A 1 91 ? -2.086 0.326 -9.772 1.00 62.00 91 LEU A CA 1
ATOM 728 C C . LEU A 1 91 ? -1.424 -0.746 -10.646 1.00 62.00 91 LEU A C 1
ATOM 730 O O . LEU A 1 91 ? -0.453 -0.438 -11.310 1.00 62.00 91 LEU A O 1
ATOM 734 N N . HIS A 1 92 ? -1.979 -1.954 -10.765 1.00 62.03 92 HIS A N 1
ATOM 735 C CA . HIS A 1 92 ? -1.467 -2.977 -11.683 1.00 62.03 92 HIS A CA 1
ATOM 736 C C . HIS A 1 92 ? -1.310 -2.446 -13.109 1.00 62.03 92 HIS A C 1
ATOM 738 O O . HIS A 1 92 ? -0.262 -2.623 -13.704 1.00 62.03 92 HIS A O 1
ATOM 744 N N . GLN A 1 93 ? -2.307 -1.747 -13.654 1.00 59.41 93 GLN A N 1
ATOM 745 C CA . GLN A 1 93 ? -2.236 -1.172 -15.000 1.00 59.41 93 GLN A CA 1
ATOM 746 C C . GLN A 1 93 ? -1.216 -0.036 -15.106 1.00 59.41 93 GLN A C 1
ATOM 748 O O . GLN A 1 93 ? -0.482 0.027 -16.091 1.00 59.41 93 GLN A O 1
ATOM 753 N N . ALA A 1 94 ? -1.149 0.844 -14.103 1.00 59.31 94 ALA A N 1
ATOM 754 C CA . ALA A 1 94 ? -0.153 1.910 -14.050 1.00 59.31 94 ALA A CA 1
ATOM 755 C C . ALA A 1 94 ? 1.275 1.350 -13.944 1.00 59.31 94 ALA A C 1
ATOM 757 O O . ALA A 1 94 ? 2.213 1.967 -14.443 1.00 59.31 94 ALA A O 1
ATOM 758 N N . MET A 1 95 ? 1.426 0.175 -13.335 1.00 56.56 95 MET A N 1
ATOM 759 C CA . MET A 1 95 ? 2.714 -0.437 -13.018 1.00 56.56 95 MET A CA 1
ATOM 760 C C . MET A 1 95 ? 3.129 -1.510 -14.029 1.00 56.56 95 MET A C 1
ATOM 762 O O . MET A 1 95 ? 4.316 -1.711 -14.230 1.00 56.56 95 MET A O 1
ATOM 766 N N . ALA A 1 96 ? 2.195 -2.112 -14.771 1.00 57.41 96 ALA A N 1
ATOM 767 C CA . ALA A 1 96 ? 2.472 -3.094 -15.825 1.00 57.41 96 ALA A CA 1
ATOM 768 C C . ALA A 1 96 ? 3.280 -2.515 -17.003 1.00 57.41 96 ALA A C 1
ATOM 770 O O . ALA A 1 96 ? 3.899 -3.261 -17.757 1.00 57.41 96 ALA A O 1
ATOM 771 N N . GLY A 1 97 ? 3.271 -1.189 -17.178 1.00 51.44 97 GLY A N 1
ATOM 772 C CA . GLY A 1 97 ? 4.085 -0.481 -18.173 1.00 51.44 97 GLY A CA 1
ATOM 773 C C . GLY A 1 97 ? 5.407 0.068 -17.633 1.00 51.44 97 GLY A C 1
ATOM 774 O O . GLY A 1 97 ? 6.186 0.639 -18.396 1.00 51.44 97 GLY A O 1
ATOM 775 N N . VAL A 1 98 ? 5.659 -0.068 -16.331 1.00 54.28 98 VAL A N 1
AT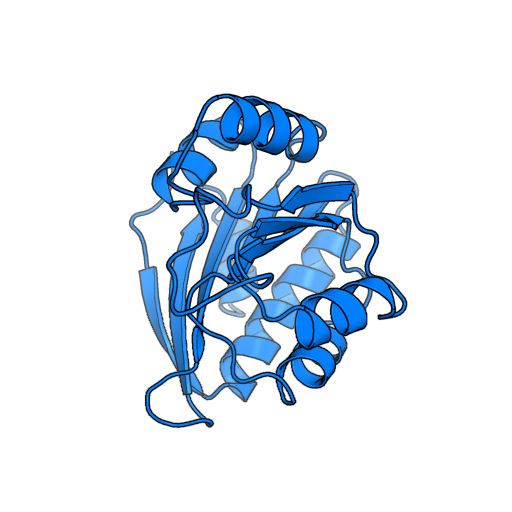OM 776 C CA . VAL A 1 98 ? 6.847 0.454 -15.663 1.00 54.28 98 VAL A CA 1
ATOM 777 C C . VAL A 1 98 ? 7.711 -0.738 -15.286 1.00 54.28 98 VAL A C 1
ATOM 779 O O . VAL A 1 98 ? 7.259 -1.642 -14.597 1.00 54.28 98 VAL A O 1
ATOM 782 N N . THR A 1 99 ? 8.972 -0.757 -15.710 1.00 50.84 99 THR A N 1
ATOM 783 C CA . THR A 1 99 ? 9.959 -1.672 -15.127 1.00 50.84 99 THR A CA 1
ATOM 784 C C . THR A 1 99 ? 10.192 -1.219 -13.685 1.00 50.84 99 THR A C 1
ATOM 786 O O . THR A 1 99 ? 11.037 -0.359 -13.435 1.00 50.84 99 THR A O 1
ATOM 789 N N . THR A 1 100 ? 9.349 -1.670 -12.755 1.00 49.75 100 THR A N 1
ATOM 790 C CA . THR A 1 100 ? 9.406 -1.229 -11.363 1.00 49.75 100 THR A CA 1
ATOM 791 C C . THR A 1 100 ? 10.623 -1.861 -10.700 1.00 49.75 100 THR A C 1
ATOM 793 O O . THR A 1 100 ? 10.843 -3.069 -10.765 1.00 49.75 100 THR A O 1
ATOM 796 N N . GLN A 1 101 ? 11.489 -1.015 -10.149 1.00 53.50 101 GLN A N 1
ATOM 797 C CA . GLN A 1 101 ? 12.549 -1.454 -9.250 1.00 53.50 101 GLN A CA 1
ATOM 798 C C . GLN A 1 101 ? 11.976 -1.546 -7.832 1.00 53.50 101 GLN A C 1
ATOM 800 O O . GLN A 1 101 ? 10.937 -0.955 -7.540 1.00 53.50 101 GLN A O 1
ATOM 805 N N . GLU A 1 102 ? 12.651 -2.301 -6.965 1.00 56.12 102 GLU A N 1
ATOM 806 C CA . GLU A 1 102 ? 12.332 -2.435 -5.540 1.00 56.12 102 GLU A CA 1
ATOM 807 C C . GLU A 1 102 ? 11.961 -1.081 -4.908 1.00 56.12 102 GLU A C 1
ATOM 809 O O . GLU A 1 102 ? 12.699 -0.104 -5.051 1.00 56.12 102 GLU A O 1
ATOM 814 N N . GLY A 1 103 ? 10.839 -1.007 -4.182 1.00 62.94 103 GLY A N 1
ATOM 815 C CA . GLY A 1 103 ? 10.480 0.250 -3.512 1.00 62.94 103 GLY A CA 1
ATOM 816 C C . GLY A 1 103 ? 9.003 0.515 -3.256 1.00 62.94 103 GLY A C 1
ATOM 817 O O . GLY A 1 103 ? 8.671 1.564 -2.703 1.00 62.94 103 GLY A O 1
ATOM 818 N N . GLU A 1 104 ? 8.111 -0.393 -3.642 1.00 75.56 104 GLU A N 1
ATOM 819 C CA . GLU A 1 104 ? 6.680 -0.218 -3.420 1.00 75.56 104 GLU A CA 1
ATOM 820 C C . GLU A 1 104 ? 6.266 -0.748 -2.055 1.00 75.56 104 GLU A C 1
ATOM 822 O O . GLU A 1 104 ? 6.567 -1.882 -1.672 1.00 75.56 104 GLU A O 1
ATOM 827 N N . VAL A 1 105 ? 5.543 0.091 -1.319 1.00 78.69 105 VAL A N 1
ATOM 828 C CA . VAL A 1 105 ? 5.026 -0.225 0.006 1.00 78.69 105 VAL A CA 1
ATOM 829 C C . VAL A 1 105 ? 3.561 0.170 0.077 1.00 78.69 105 VAL A C 1
ATOM 831 O O . VAL A 1 105 ? 3.190 1.301 -0.216 1.00 78.69 105 VAL A O 1
ATOM 834 N N . ILE A 1 106 ? 2.718 -0.729 0.566 1.00 83.06 106 ILE A N 1
ATOM 835 C CA . ILE A 1 106 ? 1.339 -0.429 0.936 1.00 83.06 106 ILE A CA 1
ATOM 836 C C . ILE A 1 106 ? 1.226 -0.447 2.455 1.00 83.06 106 ILE A C 1
ATOM 838 O O . ILE A 1 106 ? 1.621 -1.407 3.115 1.00 83.06 106 ILE A O 1
ATOM 842 N N . VAL A 1 107 ? 0.652 0.614 3.017 1.00 86.25 107 VAL A N 1
ATOM 843 C CA . VAL A 1 107 ? 0.392 0.726 4.455 1.00 86.25 107 VAL A CA 1
ATOM 844 C C . VAL A 1 107 ? -1.092 0.949 4.676 1.00 86.25 107 VAL A C 1
ATOM 846 O O . VAL A 1 107 ? -1.609 2.016 4.362 1.00 86.25 107 VAL A O 1
ATOM 849 N N . ALA A 1 108 ? -1.780 -0.031 5.256 1.00 86.94 108 ALA A N 1
ATOM 850 C CA . ALA A 1 108 ? -3.109 0.155 5.821 1.00 86.94 108 ALA A CA 1
ATOM 851 C C . ALA A 1 108 ? -2.980 0.400 7.325 1.00 86.94 108 ALA A C 1
ATOM 853 O O . ALA A 1 108 ? -2.436 -0.439 8.036 1.00 86.94 108 ALA A O 1
ATOM 854 N N . THR A 1 109 ? -3.457 1.535 7.830 1.00 89.00 109 THR A N 1
ATOM 855 C CA . THR A 1 109 ? -3.321 1.885 9.247 1.00 89.00 109 THR A CA 1
ATOM 856 C C . THR A 1 109 ? -4.506 2.676 9.789 1.00 89.00 109 THR A C 1
ATOM 858 O O . THR 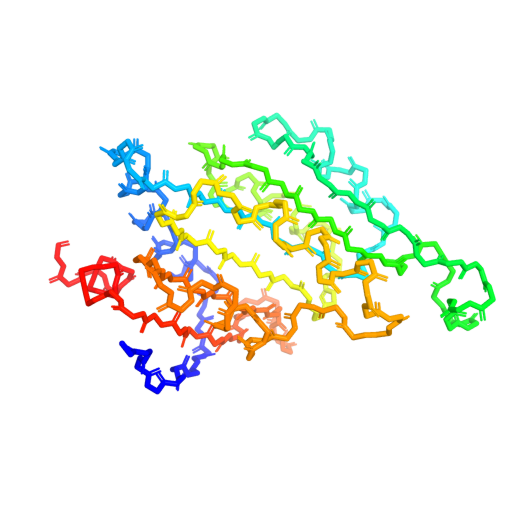A 1 109 ? -5.142 3.433 9.061 1.00 89.00 109 THR A O 1
ATOM 861 N N . SER A 1 110 ? -4.799 2.527 11.083 1.00 89.56 110 SER A N 1
ATOM 862 C CA . SER A 1 110 ? -5.763 3.374 11.799 1.00 89.56 110 SER A CA 1
ATOM 863 C C . SER A 1 110 ? -5.183 4.706 12.286 1.00 89.56 110 SER A C 1
ATOM 865 O O . SER A 1 110 ? -5.821 5.408 13.065 1.00 89.56 110 SER A O 1
ATOM 867 N N . ASP A 1 111 ? -3.942 5.014 11.919 1.00 87.81 111 ASP A N 1
ATOM 868 C CA . ASP A 1 111 ? -3.269 6.261 12.264 1.00 87.81 111 ASP A CA 1
ATOM 869 C C . ASP A 1 111 ? -3.655 7.356 11.261 1.00 87.81 111 ASP A C 1
ATOM 871 O O . ASP A 1 111 ? -3.354 7.248 10.070 1.00 87.81 111 ASP A O 1
ATOM 875 N N . SER A 1 112 ? -4.352 8.395 11.726 1.00 83.62 112 SER A N 1
ATOM 876 C CA . SER A 1 112 ? -4.738 9.541 10.891 1.00 83.62 112 SER A CA 1
ATOM 877 C C . SER A 1 112 ? -3.552 10.414 10.503 1.00 83.62 112 SER A C 1
ATOM 879 O O . SER A 1 112 ? -3.594 11.076 9.470 1.00 83.62 112 SER A O 1
ATOM 881 N N . ASP A 1 113 ? -2.493 10.391 11.311 1.00 86.81 113 ASP A N 1
ATOM 882 C CA . ASP A 1 113 ? -1.353 11.294 11.179 1.00 86.81 113 ASP A CA 1
ATOM 883 C C . ASP A 1 113 ? -0.178 10.605 10.480 1.00 86.81 113 ASP A C 1
ATOM 885 O O . ASP A 1 113 ? 0.918 11.160 10.403 1.00 86.81 113 ASP A O 1
ATOM 889 N N . PHE A 1 114 ? -0.384 9.386 9.968 1.00 85.12 114 PHE A N 1
ATOM 890 C CA . PHE A 1 114 ? 0.673 8.577 9.369 1.00 85.12 114 PHE A CA 1
ATOM 891 C C . PHE A 1 114 ? 1.414 9.316 8.254 1.00 85.12 114 PHE A C 1
ATOM 893 O O . PHE A 1 114 ? 2.640 9.326 8.249 1.00 85.12 114 PHE A O 1
ATOM 900 N N . SER A 1 115 ? 0.699 9.990 7.349 1.00 80.19 115 SER A N 1
ATOM 901 C CA . SER A 1 115 ? 1.336 10.740 6.260 1.00 80.19 115 SER A CA 1
ATOM 902 C C . SER A 1 115 ? 2.243 11.864 6.761 1.00 80.19 115 SER A C 1
ATOM 904 O O . SER A 1 115 ? 3.292 12.111 6.173 1.00 80.19 115 SER A O 1
ATOM 906 N N . THR A 1 116 ? 1.862 12.522 7.858 1.00 82.19 116 THR A N 1
ATOM 907 C CA . THR A 1 116 ? 2.666 13.575 8.493 1.00 82.19 116 THR A CA 1
ATOM 908 C C . THR A 1 116 ? 3.883 12.975 9.186 1.00 82.19 116 THR A C 1
ATOM 910 O O . THR A 1 116 ? 4.991 13.455 8.994 1.00 82.19 116 THR A O 1
ATOM 913 N N . LYS A 1 117 ? 3.710 11.858 9.901 1.00 85.69 117 LYS A N 1
ATOM 914 C CA . LYS A 1 117 ? 4.813 11.136 10.553 1.00 85.69 117 LYS A CA 1
ATOM 915 C C . LYS A 1 117 ? 5.844 10.621 9.550 1.00 85.69 117 LYS A C 1
ATOM 917 O O . LYS A 1 117 ? 7.037 10.729 9.800 1.00 85.69 117 LYS A O 1
ATOM 922 N N . VAL A 1 118 ? 5.392 10.086 8.412 1.00 78.62 118 VAL A N 1
ATOM 923 C CA . VAL A 1 118 ? 6.277 9.691 7.306 1.00 78.62 118 VAL A CA 1
ATOM 924 C C . VAL A 1 118 ? 7.023 10.906 6.775 1.00 78.62 118 VAL A C 1
ATOM 926 O O . VAL A 1 118 ? 8.229 10.826 6.593 1.00 78.62 118 VAL A O 1
ATOM 929 N N . MET A 1 119 ? 6.339 12.031 6.558 1.00 74.75 119 MET A N 1
ATOM 930 C CA . MET A 1 119 ? 6.985 13.267 6.118 1.00 74.75 119 MET A CA 1
ATOM 931 C C . MET A 1 119 ? 8.070 13.733 7.100 1.00 74.75 119 MET A C 1
ATOM 933 O O . MET A 1 119 ? 9.190 13.984 6.664 1.00 74.75 119 MET A O 1
ATOM 937 N N . ASP A 1 120 ? 7.772 13.807 8.397 1.00 79.19 120 ASP A N 1
ATOM 938 C CA . ASP A 1 120 ? 8.722 14.254 9.424 1.00 79.19 120 ASP A CA 1
ATOM 939 C C . ASP A 1 120 ? 9.952 13.336 9.496 1.00 79.19 120 ASP A C 1
ATOM 941 O O . ASP A 1 120 ? 11.094 13.802 9.464 1.00 79.19 120 ASP A O 1
ATOM 945 N N . GLU A 1 121 ? 9.722 12.021 9.515 1.00 79.81 121 GLU A N 1
ATOM 946 C CA . GLU A 1 121 ? 10.781 11.009 9.552 1.00 79.81 121 GLU A CA 1
ATOM 947 C C . GLU A 1 121 ? 11.647 11.066 8.284 1.00 79.81 121 GLU A C 1
ATOM 949 O O . GLU A 1 121 ? 12.877 11.040 8.343 1.00 79.81 121 GLU A O 1
ATOM 954 N N . MET A 1 122 ? 11.014 11.218 7.120 1.00 70.50 122 MET A N 1
ATOM 955 C CA . MET A 1 122 ? 11.699 11.297 5.834 1.00 70.50 122 MET A CA 1
ATOM 956 C C . MET A 1 122 ? 12.411 12.631 5.598 1.00 70.50 122 MET A C 1
ATOM 958 O O . MET A 1 122 ? 13.327 12.674 4.781 1.00 70.50 122 MET A O 1
ATOM 962 N N . ILE A 1 123 ? 12.025 13.723 6.265 1.00 64.06 123 ILE A N 1
ATOM 963 C CA . ILE A 1 123 ? 12.810 14.968 6.296 1.00 64.06 123 ILE A CA 1
ATOM 964 C C . ILE A 1 123 ? 14.084 14.746 7.120 1.00 64.06 123 ILE A C 1
ATOM 966 O O . ILE A 1 123 ? 15.160 15.174 6.698 1.00 64.06 123 ILE A O 1
ATOM 970 N N . GLY A 1 124 ? 13.975 14.035 8.248 1.00 62.94 124 GLY A N 1
ATOM 971 C CA . GLY A 1 124 ? 15.099 13.714 9.130 1.00 62.94 124 GLY A CA 1
ATOM 972 C C . GLY A 1 124 ? 16.100 12.713 8.543 1.00 62.94 124 GLY A C 1
ATOM 973 O O . GLY A 1 124 ? 17.301 12.829 8.788 1.00 62.94 124 GLY A O 1
ATOM 974 N N . MET A 1 125 ? 15.637 11.753 7.738 1.00 61.69 125 MET A N 1
ATOM 975 C CA . MET A 1 125 ? 16.495 10.758 7.090 1.00 61.69 125 MET A CA 1
ATOM 976 C C . MET A 1 125 ? 16.971 11.244 5.719 1.00 61.69 125 MET A C 1
ATOM 978 O O . MET A 1 125 ? 16.211 11.320 4.759 1.00 61.69 125 MET A O 1
ATOM 982 N N . LEU A 1 126 ? 18.265 11.546 5.606 1.00 50.75 126 LEU A N 1
ATOM 983 C CA . LEU A 1 126 ? 18.874 12.005 4.355 1.00 50.75 126 LEU A CA 1
ATOM 984 C C . LEU A 1 126 ? 19.055 10.910 3.288 1.00 50.75 126 LEU A C 1
ATOM 986 O O . LEU A 1 126 ? 19.385 11.275 2.169 1.00 50.75 126 LEU A O 1
ATOM 990 N N . ARG A 1 127 ? 18.885 9.602 3.570 1.00 49.41 127 ARG A N 1
ATOM 991 C CA . ARG A 1 127 ? 19.284 8.563 2.587 1.00 49.41 127 ARG A CA 1
ATOM 992 C C . ARG A 1 127 ? 18.519 7.238 2.510 1.00 49.41 127 ARG A C 1
ATOM 994 O O . ARG A 1 127 ? 18.620 6.612 1.465 1.00 49.41 127 ARG A O 1
ATOM 1001 N N . ASN A 1 128 ? 17.749 6.811 3.514 1.00 54.16 128 ASN A N 1
ATOM 1002 C CA . ASN A 1 128 ? 17.087 5.495 3.454 1.00 54.16 128 ASN A CA 1
ATOM 1003 C C . ASN A 1 128 ? 15.565 5.624 3.470 1.00 54.16 128 ASN A C 1
ATOM 1005 O O . ASN A 1 128 ? 14.965 5.746 4.539 1.00 54.16 128 ASN A O 1
ATOM 1009 N N . PRO A 1 129 ? 14.917 5.626 2.300 1.00 57.66 129 PRO A N 1
ATOM 1010 C CA . PRO A 1 129 ? 13.474 5.698 2.254 1.00 57.66 129 PRO A CA 1
ATOM 1011 C C . PRO A 1 129 ? 12.816 4.359 2.616 1.00 57.66 129 PRO A C 1
ATOM 1013 O O . PRO A 1 129 ? 13.132 3.317 2.058 1.00 57.66 129 PRO A O 1
ATOM 1016 N N . MET A 1 130 ? 11.853 4.436 3.540 1.00 65.75 130 MET A N 1
ATOM 1017 C CA . MET A 1 130 ? 10.745 3.484 3.715 1.00 65.75 130 MET A CA 1
ATOM 1018 C C . MET A 1 130 ? 11.093 2.013 4.032 1.00 65.75 130 MET A C 1
ATOM 1020 O O . MET A 1 130 ? 10.367 1.101 3.643 1.00 65.75 130 MET A O 1
ATOM 1024 N N . GLU A 1 131 ? 12.141 1.768 4.821 1.00 75.94 131 GLU A N 1
ATOM 1025 C CA . GLU A 1 131 ? 12.386 0.434 5.388 1.00 75.94 131 GLU A CA 1
ATOM 1026 C C . GLU A 1 131 ? 11.210 -0.045 6.260 1.00 75.94 131 GLU A C 1
ATOM 1028 O O . GLU A 1 131 ? 10.615 0.720 7.031 1.00 75.94 131 GLU A O 1
ATOM 1033 N N . MET A 1 132 ? 10.923 -1.350 6.202 1.00 75.69 132 MET A N 1
ATOM 1034 C CA . MET A 1 132 ? 9.864 -1.994 6.989 1.00 75.69 132 MET A CA 1
ATOM 1035 C C . MET A 1 132 ? 9.951 -1.670 8.483 1.00 75.69 132 MET A C 1
ATOM 1037 O O . MET A 1 132 ? 8.928 -1.444 9.130 1.00 75.69 132 MET A O 1
ATOM 1041 N N . ASP A 1 133 ? 11.157 -1.588 9.043 1.00 82.75 133 ASP A N 1
ATOM 1042 C CA . ASP A 1 133 ? 11.345 -1.275 10.459 1.00 82.75 133 ASP A CA 1
ATOM 1043 C C . ASP A 1 133 ? 10.986 0.169 10.811 1.00 82.75 133 ASP A C 1
ATOM 1045 O O . ASP A 1 133 ? 10.438 0.410 11.890 1.00 82.75 133 ASP A O 1
ATOM 1049 N N . VAL A 1 134 ? 11.231 1.124 9.912 1.00 83.06 134 VAL A N 1
ATOM 1050 C CA . VAL A 1 134 ? 10.778 2.511 10.086 1.00 83.06 134 VAL A CA 1
ATOM 1051 C C . VAL A 1 134 ? 9.253 2.540 10.082 1.00 83.06 134 VAL A C 1
ATOM 1053 O O . VAL A 1 134 ? 8.635 3.051 11.015 1.00 83.06 134 VAL A O 1
ATOM 1056 N N . LEU A 1 135 ? 8.625 1.901 9.096 1.00 84.31 135 LEU A N 1
ATOM 1057 C CA . LEU A 1 135 ? 7.167 1.858 8.973 1.00 84.31 135 LEU A CA 1
ATOM 1058 C C . LEU A 1 135 ? 6.499 1.189 10.179 1.00 84.31 135 LEU A C 1
ATOM 1060 O O . LEU A 1 135 ? 5.502 1.700 10.700 1.00 84.31 135 LEU A O 1
ATOM 1064 N N . ARG A 1 136 ? 7.073 0.090 10.683 1.00 87.06 136 ARG A N 1
ATOM 1065 C CA . ARG A 1 136 ? 6.631 -0.571 11.921 1.00 87.06 136 ARG A CA 1
ATOM 1066 C C . ARG A 1 136 ? 6.711 0.363 13.122 1.00 87.06 136 ARG A C 1
ATOM 1068 O O . ARG A 1 136 ? 5.792 0.365 13.938 1.00 87.06 136 ARG A O 1
ATOM 1075 N N . ARG A 1 137 ? 7.782 1.157 13.252 1.00 88.25 137 ARG A N 1
ATOM 1076 C CA . ARG A 1 137 ? 7.930 2.135 14.347 1.00 88.25 137 ARG A CA 1
ATOM 1077 C C . ARG A 1 137 ? 6.868 3.226 14.253 1.00 88.25 137 ARG A C 1
ATOM 1079 O O . ARG A 1 137 ? 6.161 3.444 15.240 1.00 88.25 137 ARG A O 1
ATOM 1086 N N . LEU A 1 138 ? 6.705 3.831 13.072 1.00 86.19 138 LEU A N 1
ATOM 1087 C CA . LEU A 1 138 ? 5.732 4.903 12.820 1.00 86.19 138 LEU A CA 1
ATOM 1088 C C . LEU A 1 138 ? 4.291 4.460 13.099 1.00 86.19 138 LEU A C 1
ATOM 1090 O O . LEU A 1 138 ? 3.486 5.247 13.587 1.00 86.19 138 LEU A O 1
ATOM 1094 N N . THR A 1 139 ? 3.986 3.186 12.852 1.00 87.12 139 THR A N 1
ATOM 1095 C CA . THR A 1 139 ? 2.637 2.616 12.986 1.00 87.12 139 THR A CA 1
ATOM 1096 C C . THR A 1 139 ? 2.466 1.682 14.193 1.00 87.12 139 THR A C 1
ATOM 1098 O O . THR A 1 139 ? 1.472 0.963 14.317 1.00 87.12 139 THR A O 1
ATOM 1101 N N . SER A 1 140 ? 3.423 1.688 15.127 1.00 87.44 140 SER A N 1
ATOM 1102 C CA . SER A 1 140 ? 3.480 0.753 16.265 1.00 87.44 140 SER A CA 1
ATOM 1103 C C . SER A 1 140 ? 2.317 0.880 17.253 1.00 87.44 140 SER A C 1
ATOM 1105 O O . SER A 1 140 ? 1.995 -0.084 17.952 1.00 87.44 140 SER A O 1
ATOM 1107 N N . ARG A 1 141 ? 1.689 2.060 17.316 1.00 88.62 141 ARG A N 1
ATOM 1108 C CA . ARG A 1 141 ? 0.581 2.386 18.231 1.00 88.62 141 ARG A CA 1
ATOM 1109 C C . ARG A 1 141 ? -0.802 2.333 17.573 1.00 88.62 141 ARG A C 1
ATOM 1111 O O . ARG A 1 141 ? -1.794 2.610 18.241 1.00 88.62 141 ARG A O 1
ATOM 1118 N N . SER A 1 142 ? -0.876 1.982 16.294 1.00 90.00 142 SER A N 1
ATOM 1119 C CA . SER A 1 142 ? -2.112 1.897 15.515 1.00 90.00 142 SER A CA 1
ATOM 1120 C C . SER A 1 142 ? -2.335 0.481 14.994 1.00 90.00 142 SER A C 1
ATOM 1122 O O . SER A 1 142 ? -1.416 -0.337 14.967 1.00 90.00 142 SER A O 1
ATOM 1124 N N . LYS A 1 143 ? -3.569 0.177 14.584 1.00 91.75 143 LYS A N 1
ATOM 1125 C CA . LYS A 1 143 ? -3.870 -1.061 13.858 1.00 91.75 143 LYS A CA 1
ATOM 1126 C C . LYS A 1 143 ? -3.289 -0.938 12.463 1.00 91.75 143 LYS A C 1
ATOM 1128 O O . LYS A 1 143 ? -3.724 -0.045 11.745 1.00 91.75 143 LYS A O 1
ATOM 1133 N N . SER A 1 144 ? -2.355 -1.809 12.098 1.00 90.44 144 SER A N 1
ATOM 1134 C CA . SER A 1 144 ? -1.516 -1.592 10.924 1.00 90.44 144 SER A CA 1
ATOM 1135 C C . SER A 1 144 ? -1.170 -2.877 10.188 1.00 90.44 144 SER A C 1
ATOM 1137 O O . SER A 1 144 ? -0.891 -3.916 10.792 1.00 90.44 144 SER A O 1
ATOM 1139 N N . PHE A 1 145 ? -1.161 -2.777 8.868 1.00 91.06 145 PHE A N 1
ATOM 1140 C CA . PHE A 1 145 ? -0.756 -3.797 7.920 1.00 91.06 145 PHE A CA 1
ATOM 1141 C C . PHE A 1 145 ? 0.159 -3.131 6.897 1.00 91.06 145 PHE A C 1
ATOM 1143 O O . PHE A 1 145 ? -0.239 -2.182 6.225 1.00 91.06 145 PHE A O 1
ATOM 1150 N N . ILE A 1 146 ? 1.397 -3.600 6.836 1.00 89.12 146 ILE A N 1
ATOM 1151 C CA . ILE A 1 146 ? 2.436 -3.102 5.947 1.00 89.12 146 ILE A CA 1
ATOM 1152 C C . ILE A 1 146 ? 2.785 -4.236 5.002 1.00 89.12 146 ILE A C 1
ATOM 1154 O O . ILE A 1 146 ? 2.971 -5.378 5.429 1.00 89.12 146 ILE A O 1
ATOM 1158 N N . PHE A 1 147 ? 2.887 -3.904 3.733 1.00 85.75 147 PHE A N 1
ATOM 1159 C CA . PHE A 1 147 ? 3.276 -4.831 2.701 1.00 85.75 147 PHE A CA 1
ATOM 1160 C C . PHE A 1 147 ? 4.281 -4.159 1.771 1.00 85.75 147 PHE A C 1
ATOM 1162 O O . PHE A 1 147 ? 4.051 -3.031 1.348 1.00 85.75 147 PHE A O 1
ATOM 1169 N N . GLN A 1 148 ? 5.383 -4.842 1.483 1.00 83.19 148 GLN A N 1
ATOM 1170 C CA . GLN A 1 148 ? 6.423 -4.404 0.559 1.00 83.19 148 GLN A CA 1
ATOM 1171 C C . GLN A 1 148 ? 6.609 -5.461 -0.523 1.00 83.19 148 GLN A C 1
ATOM 1173 O O . GLN A 1 148 ? 6.554 -6.654 -0.227 1.00 83.19 148 GLN A O 1
ATOM 1178 N N . PHE A 1 149 ? 6.837 -5.038 -1.763 1.00 78.81 149 PHE A N 1
ATOM 1179 C CA . PHE A 1 149 ? 7.009 -5.963 -2.875 1.00 78.81 149 PHE A CA 1
ATOM 1180 C C . PHE A 1 149 ? 7.861 -5.422 -4.003 1.00 78.81 149 PHE A C 1
ATOM 1182 O O . PHE A 1 149 ? 8.077 -4.218 -4.135 1.00 78.81 149 PHE A O 1
ATOM 1189 N N . ALA A 1 150 ? 8.320 -6.370 -4.810 1.00 74.00 150 ALA A N 1
ATOM 1190 C CA . ALA A 1 150 ? 8.980 -6.147 -6.074 1.00 74.00 150 ALA A CA 1
ATOM 1191 C C . ALA A 1 150 ? 8.510 -7.207 -7.089 1.00 74.00 150 ALA A C 1
ATOM 1193 O O . ALA A 1 150 ? 8.145 -8.327 -6.693 1.00 74.00 150 ALA A O 1
ATOM 1194 N N . PRO A 1 151 ? 8.522 -6.885 -8.392 1.00 66.62 151 PRO A N 1
ATOM 1195 C CA . PRO A 1 151 ? 8.443 -7.904 -9.431 1.00 66.62 151 PRO A CA 1
ATOM 1196 C C . PRO A 1 151 ? 9.549 -8.942 -9.231 1.00 66.62 151 PRO A C 1
ATOM 1198 O O . PRO A 1 151 ? 10.658 -8.601 -8.818 1.00 66.62 151 PRO A O 1
ATOM 1201 N N . GLY A 1 152 ? 9.248 -10.205 -9.512 1.00 64.38 152 GLY A N 1
ATOM 1202 C CA . GLY A 1 152 ? 10.264 -11.249 -9.528 1.00 64.38 152 GLY A CA 1
ATOM 1203 C C . GLY A 1 152 ? 11.124 -11.247 -10.774 1.00 64.38 152 GLY A C 1
ATOM 1204 O O . GLY A 1 152 ? 10.885 -10.508 -11.728 1.00 64.38 152 GLY A O 1
ATOM 1205 N N . ASP A 1 153 ? 12.095 -12.162 -10.785 1.00 69.25 153 ASP A N 1
ATOM 1206 C CA . ASP A 1 153 ? 12.910 -12.452 -11.972 1.00 69.25 153 ASP A CA 1
ATOM 1207 C C . ASP A 1 153 ? 12.035 -12.873 -13.171 1.00 69.25 153 ASP A C 1
ATOM 1209 O O . ASP A 1 153 ? 12.423 -12.719 -14.331 1.00 69.25 153 ASP A O 1
ATOM 1213 N N . SER A 1 154 ? 10.832 -13.388 -12.886 1.00 72.31 154 SER A N 1
ATOM 1214 C CA . SER A 1 154 ? 9.764 -13.616 -13.854 1.00 72.31 154 SER A CA 1
ATOM 1215 C C . SER A 1 154 ? 8.689 -12.526 -13.738 1.00 72.31 154 SER A C 1
ATOM 1217 O O . SER A 1 154 ? 8.194 -12.294 -12.632 1.00 72.31 154 SER A O 1
ATOM 1219 N N . PRO A 1 155 ? 8.233 -11.927 -14.858 1.00 66.94 155 PRO A N 1
ATOM 1220 C CA . PRO A 1 155 ? 7.199 -10.886 -14.854 1.00 66.94 155 PRO A CA 1
ATOM 1221 C C . PRO A 1 155 ? 5.832 -11.372 -14.340 1.00 66.94 155 PRO A C 1
ATOM 1223 O O . PRO A 1 155 ? 4.950 -10.563 -14.069 1.00 66.94 155 PRO A O 1
ATOM 1226 N N . GLU A 1 156 ? 5.641 -12.685 -14.214 1.00 79.88 156 GLU A N 1
ATOM 1227 C CA . GLU A 1 156 ? 4.409 -13.296 -13.706 1.00 79.88 156 GLU A CA 1
ATOM 1228 C C . GLU A 1 156 ? 4.410 -13.476 -12.181 1.00 79.88 156 GLU A C 1
ATOM 1230 O O . GLU A 1 156 ? 3.377 -13.823 -11.608 1.00 79.88 156 GLU A O 1
ATOM 1235 N N . MET A 1 157 ? 5.548 -13.246 -11.519 1.00 82.56 157 MET A N 1
ATOM 1236 C CA . MET A 1 157 ? 5.744 -13.496 -10.092 1.00 82.56 157 MET A CA 1
ATOM 1237 C C . MET A 1 157 ? 5.989 -12.195 -9.331 1.00 82.56 157 MET A C 1
ATOM 1239 O O . MET A 1 157 ? 6.605 -11.257 -9.833 1.00 82.56 157 MET A O 1
ATOM 1243 N N . VAL A 1 158 ? 5.524 -12.156 -8.087 1.00 80.19 158 VAL A N 1
ATOM 1244 C CA . VAL A 1 158 ? 5.774 -11.069 -7.140 1.00 80.19 158 VAL A CA 1
ATOM 1245 C C . VAL A 1 158 ? 6.445 -11.659 -5.913 1.00 80.19 158 VAL A C 1
ATOM 1247 O O . VAL A 1 158 ? 5.935 -12.620 -5.333 1.00 80.19 158 VAL A O 1
ATOM 1250 N N . HIS A 1 159 ? 7.557 -11.056 -5.497 1.00 85.06 159 HIS A N 1
ATOM 1251 C CA . HIS A 1 159 ? 8.164 -11.337 -4.200 1.00 85.06 159 HIS A CA 1
ATOM 1252 C C . HIS A 1 159 ? 7.836 -10.193 -3.262 1.00 85.06 159 HIS A C 1
ATOM 1254 O O . HIS A 1 159 ? 7.899 -9.019 -3.632 1.00 85.06 159 HIS A O 1
ATOM 1260 N N . GLY A 1 160 ? 7.505 -10.527 -2.026 1.00 85.38 160 GLY A N 1
ATOM 1261 C CA . GLY A 1 160 ? 7.161 -9.504 -1.065 1.00 85.38 160 GLY A CA 1
ATOM 1262 C C . GLY A 1 160 ? 7.279 -9.953 0.369 1.00 85.38 160 GLY A C 1
ATOM 1263 O O . GLY A 1 160 ? 7.533 -11.118 0.685 1.00 85.38 160 GLY A O 1
ATOM 1264 N N . SER A 1 161 ? 7.090 -8.981 1.247 1.00 88.38 161 SER A N 1
ATOM 1265 C CA . SER A 1 161 ? 7.043 -9.167 2.680 1.00 88.38 161 SER A CA 1
ATOM 1266 C C . SER A 1 161 ? 5.825 -8.477 3.275 1.00 88.38 161 SER A C 1
ATOM 1268 O O . SER A 1 161 ? 5.466 -7.354 2.925 1.00 88.38 161 SER A O 1
ATOM 1270 N N . VAL A 1 162 ? 5.168 -9.170 4.198 1.00 89.44 162 VAL A N 1
ATOM 1271 C CA . VAL A 1 162 ? 4.022 -8.671 4.955 1.00 89.44 162 VAL A CA 1
ATOM 1272 C C . VAL A 1 162 ? 4.406 -8.557 6.418 1.00 89.44 162 VAL A C 1
ATOM 1274 O O . VAL A 1 162 ? 5.041 -9.437 7.001 1.00 89.44 162 VAL A O 1
ATOM 1277 N N . SER A 1 163 ? 3.970 -7.476 7.054 1.00 91.56 163 SER A N 1
ATOM 1278 C CA . SER A 1 163 ? 4.056 -7.319 8.495 1.00 91.56 163 SER A CA 1
ATOM 1279 C C . SER A 1 163 ? 2.831 -6.604 9.028 1.00 91.56 163 SER A C 1
ATOM 1281 O O . SER A 1 163 ? 2.462 -5.527 8.568 1.00 91.56 163 SER A O 1
ATOM 1283 N N . THR A 1 164 ? 2.196 -7.185 10.038 1.00 92.69 164 THR A N 1
ATOM 1284 C CA . THR A 1 164 ? 0.987 -6.611 10.620 1.00 92.69 164 THR A CA 1
ATOM 1285 C C . THR A 1 164 ? 0.947 -6.799 12.126 1.00 92.69 164 THR A C 1
ATOM 1287 O O . THR A 1 164 ? 1.487 -7.757 12.670 1.00 92.69 164 THR A O 1
ATOM 1290 N N . ASN A 1 165 ? 0.321 -5.858 12.822 1.00 92.62 165 ASN A N 1
ATOM 1291 C CA . ASN A 1 165 ? -0.015 -5.984 14.239 1.00 92.62 165 ASN A CA 1
ATOM 1292 C C . ASN A 1 165 ? -1.526 -6.204 14.452 1.00 92.62 165 ASN A C 1
ATOM 1294 O O . ASN A 1 165 ? -2.012 -6.100 15.580 1.00 92.62 165 ASN A O 1
ATOM 1298 N N . ASN A 1 166 ? -2.260 -6.483 13.369 1.00 93.12 166 ASN A N 1
ATOM 1299 C CA . ASN A 1 166 ? -3.701 -6.659 13.345 1.00 93.12 166 ASN A CA 1
ATOM 1300 C C . ASN A 1 166 ? -4.065 -7.983 12.658 1.00 93.12 166 ASN A C 1
ATOM 1302 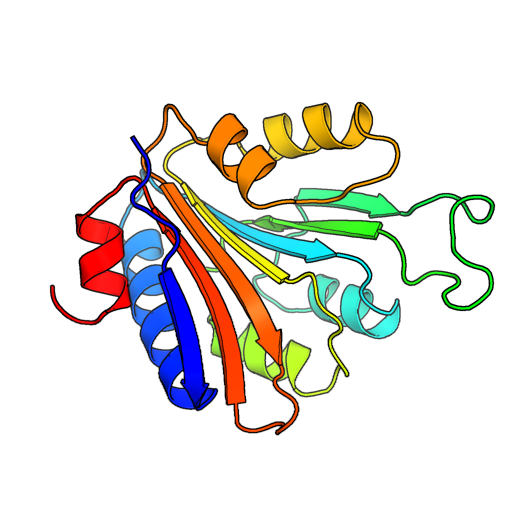O O . ASN A 1 166 ? -4.063 -8.100 11.434 1.00 93.12 166 ASN A O 1
ATOM 1306 N N . GLU A 1 167 ? -4.442 -8.965 13.472 1.00 91.00 167 GLU A N 1
ATOM 1307 C CA . GLU A 1 167 ? -4.784 -10.309 13.004 1.00 91.00 167 GLU A CA 1
ATOM 1308 C C . GLU A 1 167 ? -6.001 -10.335 12.065 1.00 91.00 167 GLU A C 1
ATOM 1310 O O . GLU A 1 167 ? -6.045 -11.152 11.153 1.00 91.00 167 GLU A O 1
ATOM 1315 N N . ALA A 1 168 ? -6.967 -9.424 12.225 1.00 91.31 168 ALA A N 1
ATOM 1316 C CA . ALA A 1 168 ? -8.120 -9.360 11.323 1.00 91.31 168 ALA A CA 1
ATOM 1317 C C . ALA A 1 168 ? -7.688 -8.965 9.901 1.00 91.31 168 ALA A C 1
ATOM 1319 O O . ALA A 1 168 ? -8.037 -9.635 8.936 1.00 91.31 168 ALA A O 1
ATOM 1320 N N . MET A 1 169 ? -6.838 -7.939 9.769 1.00 91.69 169 MET A N 1
ATOM 1321 C CA . MET A 1 169 ? -6.272 -7.554 8.468 1.00 91.69 169 MET A CA 1
ATOM 1322 C C . MET A 1 169 ? -5.443 -8.686 7.854 1.00 91.69 169 MET A C 1
ATOM 1324 O O . MET A 1 169 ? -5.499 -8.894 6.644 1.00 91.69 169 MET A O 1
ATOM 1328 N N . ARG A 1 170 ? -4.709 -9.441 8.686 1.00 90.94 170 ARG A N 1
ATOM 1329 C CA . ARG A 1 170 ? -3.947 -10.616 8.245 1.00 90.94 170 ARG A CA 1
ATOM 1330 C C . ARG A 1 170 ? -4.842 -11.684 7.627 1.00 90.94 170 ARG A C 1
ATOM 1332 O O . ARG A 1 170 ? -4.546 -12.170 6.539 1.00 90.94 170 ARG A O 1
ATOM 1339 N N . LYS A 1 171 ? -5.928 -12.046 8.313 1.00 91.12 171 LYS A N 1
ATOM 1340 C CA . LYS A 1 171 ? -6.866 -13.063 7.829 1.00 91.12 171 LYS A CA 1
ATOM 1341 C C . LYS A 1 171 ? -7.554 -12.629 6.544 1.00 91.12 171 LYS A C 1
ATOM 1343 O O . LYS A 1 171 ? -7.596 -13.413 5.605 1.00 91.12 171 LYS A O 1
ATOM 1348 N N . ILE A 1 172 ? -7.998 -11.375 6.472 1.00 90.75 172 ILE A N 1
ATOM 1349 C CA . ILE A 1 172 ? -8.622 -10.804 5.272 1.00 90.75 172 ILE A CA 1
ATOM 1350 C C . ILE A 1 172 ? -7.668 -10.857 4.078 1.00 90.75 172 ILE A C 1
ATOM 1352 O O . ILE A 1 172 ? -8.063 -11.286 2.998 1.00 90.75 172 ILE A O 1
ATOM 1356 N N . PHE A 1 173 ? -6.402 -10.470 4.269 1.00 88.50 173 PHE A N 1
ATOM 1357 C CA . PHE A 1 173 ? -5.399 -10.529 3.205 1.00 88.50 173 PHE A CA 1
ATOM 1358 C C . PHE A 1 173 ? -5.210 -11.956 2.672 1.00 88.50 173 PHE A C 1
ATOM 1360 O O . PHE A 1 173 ? -5.111 -12.159 1.466 1.00 88.50 173 PHE A O 1
ATOM 1367 N N . HIS A 1 174 ? -5.232 -12.956 3.553 1.00 87.56 174 HIS A N 1
ATOM 1368 C CA . HIS A 1 174 ? -5.120 -14.368 3.178 1.00 87.56 174 HIS A CA 1
ATOM 1369 C C . HIS A 1 174 ? -6.449 -15.019 2.753 1.00 87.56 174 HIS A C 1
ATOM 1371 O O . HIS A 1 174 ? -6.460 -16.202 2.418 1.00 87.56 174 HIS A O 1
ATOM 1377 N N . GLY A 1 175 ? -7.563 -14.277 2.740 1.00 85.62 175 GLY A N 1
ATOM 1378 C CA . GLY A 1 175 ? -8.893 -14.802 2.405 1.00 85.62 175 GLY A CA 1
ATOM 1379 C C . GLY A 1 175 ? -9.438 -15.813 3.421 1.00 85.62 175 GLY A C 1
ATOM 1380 O O . GLY A 1 175 ? -10.146 -16.744 3.044 1.00 85.62 175 GLY A O 1
ATOM 1381 N N . LEU A 1 176 ? -9.061 -15.664 4.692 1.00 86.38 176 LEU A N 1
ATOM 1382 C CA . LEU A 1 176 ? -9.430 -16.547 5.804 1.00 86.38 176 LEU A CA 1
ATOM 1383 C C . LEU A 1 176 ? -10.581 -16.000 6.670 1.00 86.38 176 LEU A C 1
ATOM 1385 O O . LEU A 1 176 ? -10.907 -16.621 7.683 1.00 86.38 176 LEU A O 1
ATOM 1389 N N . ASP A 1 177 ? -11.144 -14.844 6.311 1.00 72.06 177 ASP A N 1
ATOM 1390 C CA . ASP A 1 177 ? -12.230 -14.132 7.009 1.00 72.06 177 ASP A CA 1
ATOM 1391 C C . ASP A 1 177 ? -13.252 -13.599 5.994 1.00 72.06 177 ASP A C 1
ATOM 1393 O O . ASP A 1 177 ? -12.812 -13.218 4.880 1.00 72.06 177 ASP A O 1
#

Sequence (177 aa):
MFSPEEKFEEPVEVFYRRWSLLAEHVRASPSLNMYLGVINHPPAATTMLRETPGLTLRWCRQFPAEEQETSMPGTAGVFLFDKTACYPNVLHQAMAGVTTQEGEVIVATSDSDFSTKVMDEMIGMLRNPMEMDVLRRLTSRSKSFIFQFAPGDSPEMVHGSVSTNNEAMRKIFHGLD

pLDDT: mean 75.62, std 12.73, range [45.53, 93.12]

Foldseek 3Di:
DKDPKDKDKDFPVLQQVLVVLLLVVQVVDPLKKKKKKFFLFAPLLVVLQCVQPQWAWPDKDAADQVLDDPVRPPSGIMTMTIRCNPGPVSVCVSPVPGQGDWIIKMKMKSDPCLSVLLVVVVVVDNDDHDDPVSSCVSRVPIFMKMKTWDQDVDNRMIIIIIMGPHVVSVCSSVVND

Radius of gyration: 15.4 Å; chains: 1; bounding box: 41×33×37 Å

Secondary structure (DSSP, 8-state):
-PPPPEEEEEEHHHHHHHHHHHHHHHHH-TT-EEEEEEES--HHHHHHHHHSTT-EEEEEEEPPTTTS-TT-TTT-EEEEEE---S-HHHHHHHHHTS---S-EEEEEES-TTHHHHHHHHHHH-SS----HHHHHHHTTTS-EEEEEEEE-SSTTEEEEEEEES-HHHHHHHTT--

Organism: NCBI:txid43768